Protein AF-A0A3A4XCH9-F1 (afdb_monomer_lite)

pLDDT: mean 81.7, std 17.89, range [37.97, 97.31]

Secondary structure (DSSP, 8-state):
---GGGS-HHHHTT-TTGGG-HHHH-TTS-HHHHHHHTT-HHHHTTHHHHSHHHHTTSTT-SS-HHHHHHHHHHTT--S------------

Radius of gyration: 15.16 Å; chains: 1; bounding box: 34×28×46 Å

Structure (mmCIF, N/CA/C/O backbone):
data_AF-A0A3A4XCH9-F1
#
_entry.id   AF-A0A3A4XCH9-F1
#
loop_
_atom_site.group_PDB
_atom_site.id
_atom_site.type_symbol
_atom_site.label_atom_id
_atom_site.label_alt_id
_atom_site.label_comp_id
_atom_site.label_asym_id
_atom_site.label_entity_id
_atom_site.label_seq_id
_atom_site.pdbx_PDB_ins_code
_atom_site.Cartn_x
_atom_site.Cartn_y
_atom_site.Cartn_z
_atom_site.occupancy
_atom_site.B_iso_or_equiv
_atom_site.auth_seq_id
_atom_site.auth_comp_id
_atom_site.auth_asym_id
_atom_site.auth_atom_id
_atom_site.pdbx_PDB_model_num
ATOM 1 N N . MET A 1 1 ? -19.367 3.181 5.380 1.00 41.16 1 MET A N 1
ATOM 2 C CA . MET A 1 1 ? -18.138 3.994 5.241 1.00 41.16 1 MET A CA 1
ATOM 3 C C . MET A 1 1 ? -17.024 3.070 4.760 1.00 41.16 1 MET A C 1
ATOM 5 O O . MET A 1 1 ? -16.982 1.936 5.216 1.00 41.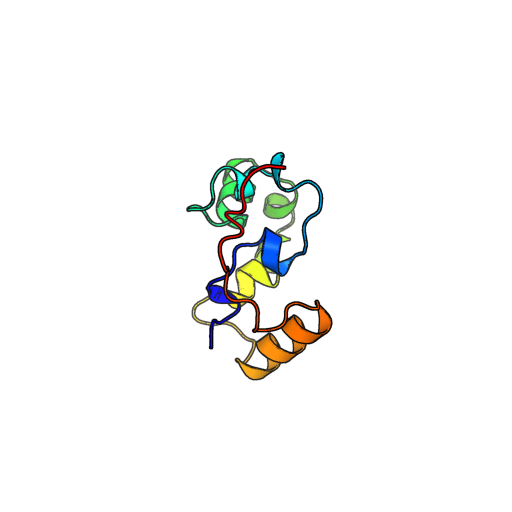16 1 MET A O 1
ATOM 9 N N . LYS A 1 2 ? -16.214 3.458 3.762 1.00 48.66 2 LYS A N 1
ATOM 10 C CA . LYS A 1 2 ? -15.152 2.581 3.227 1.00 48.66 2 LYS A CA 1
ATOM 11 C C . LYS A 1 2 ? -13.857 2.825 4.006 1.00 48.66 2 LYS A C 1
ATOM 13 O O . LYS A 1 2 ? -13.249 3.879 3.851 1.00 48.66 2 LYS A O 1
ATOM 18 N N . HIS A 1 3 ? -13.481 1.853 4.835 1.00 67.44 3 HIS A N 1
ATOM 19 C CA . HIS A 1 3 ? -12.298 1.878 5.698 1.00 67.44 3 HIS A CA 1
ATOM 20 C C . HIS A 1 3 ? -10.984 1.958 4.897 1.00 67.44 3 HIS A C 1
ATOM 22 O O . HIS A 1 3 ? -10.906 1.461 3.769 1.00 67.44 3 HIS A O 1
ATOM 28 N N . LEU A 1 4 ? -9.939 2.546 5.497 1.00 72.19 4 LEU A N 1
ATOM 29 C CA . LEU A 1 4 ? -8.578 2.643 4.938 1.00 72.19 4 LEU A CA 1
ATOM 30 C C . LEU A 1 4 ? -8.058 1.285 4.428 1.00 72.19 4 LEU A C 1
ATOM 32 O O . LEU A 1 4 ? -7.424 1.206 3.376 1.00 72.19 4 LEU A O 1
ATOM 36 N N . SER A 1 5 ? -8.427 0.207 5.123 1.00 71.94 5 SER A N 1
ATOM 37 C CA . SER A 1 5 ? -8.085 -1.179 4.798 1.00 71.94 5 SER A CA 1
ATOM 38 C C . SER A 1 5 ? -8.548 -1.639 3.410 1.00 71.94 5 SER A C 1
ATOM 40 O O . SER A 1 5 ? -7.947 -2.553 2.848 1.00 71.94 5 SER A O 1
ATOM 42 N N . ALA A 1 6 ? -9.548 -0.995 2.802 1.00 78.44 6 ALA A N 1
ATOM 43 C CA . ALA A 1 6 ? -10.027 -1.323 1.457 1.00 78.44 6 ALA A CA 1
ATOM 44 C C . ALA A 1 6 ? -9.274 -0.583 0.334 1.00 78.44 6 ALA A C 1
ATOM 46 O O . ALA A 1 6 ? -9.447 -0.909 -0.838 1.00 78.44 6 ALA A O 1
ATOM 47 N N . ARG A 1 7 ? -8.446 0.422 0.654 1.00 86.88 7 ARG A N 1
ATOM 48 C CA . ARG A 1 7 ? -7.720 1.214 -0.352 1.00 86.88 7 ARG A CA 1
ATOM 49 C C . ARG A 1 7 ? -6.383 0.557 -0.711 1.00 86.88 7 ARG A C 1
ATOM 51 O O . ARG A 1 7 ? -5.759 -0.112 0.114 1.00 86.88 7 ARG A O 1
ATOM 58 N N . HIS A 1 8 ? -5.933 0.751 -1.946 1.00 91.69 8 HIS A N 1
ATOM 59 C CA . HIS A 1 8 ? -4.584 0.371 -2.363 1.00 91.69 8 HIS A CA 1
ATOM 60 C C . HIS A 1 8 ? -3.539 1.364 -1.843 1.00 91.69 8 HIS A C 1
ATOM 62 O O . HIS A 1 8 ? -3.860 2.516 -1.544 1.00 91.69 8 HIS A O 1
ATOM 68 N N . CYS A 1 9 ? -2.276 0.935 -1.776 1.00 93.00 9 CYS A N 1
ATOM 69 C CA . CYS A 1 9 ? -1.195 1.727 -1.188 1.00 93.00 9 CYS A CA 1
ATOM 70 C C . CYS A 1 9 ? -1.026 3.099 -1.851 1.00 93.00 9 CYS A C 1
ATOM 72 O O . CYS A 1 9 ? -0.841 4.084 -1.147 1.00 93.00 9 CYS A O 1
ATOM 74 N N . TRP A 1 10 ? -1.157 3.188 -3.178 1.00 91.94 10 TRP A N 1
ATOM 75 C CA . TRP A 1 10 ? -0.973 4.434 -3.927 1.00 91.94 10 TRP A CA 1
ATOM 76 C C . TRP A 1 10 ? -2.050 5.477 -3.630 1.00 91.94 10 TRP A C 1
ATOM 78 O O . TRP A 1 10 ? -1.771 6.663 -3.727 1.00 91.94 10 TRP A O 1
ATOM 88 N N . ASN A 1 11 ? -3.245 5.051 -3.213 1.00 89.38 11 ASN A N 1
ATOM 89 C CA . ASN A 1 11 ? -4.296 5.965 -2.772 1.00 89.38 11 ASN A CA 1
ATOM 90 C C . ASN A 1 11 ? -4.063 6.449 -1.335 1.00 89.38 11 ASN A C 1
ATOM 92 O O . ASN A 1 11 ? -4.561 7.498 -0.970 1.00 89.38 11 ASN A O 1
ATOM 96 N N . ILE A 1 12 ? -3.370 5.670 -0.498 1.00 90.00 12 ILE A N 1
ATOM 97 C CA . ILE A 1 12 ? -3.105 6.005 0.915 1.00 90.00 12 ILE A CA 1
ATOM 98 C C . ILE A 1 12 ? -1.840 6.867 1.047 1.00 90.00 12 ILE A C 1
ATOM 100 O O . ILE A 1 12 ? -1.745 7.767 1.885 1.00 90.00 12 ILE A O 1
ATOM 104 N N . MET A 1 13 ? -0.836 6.549 0.237 1.00 88.00 13 MET A N 1
ATOM 105 C CA . MET A 1 13 ? 0.474 7.193 0.242 1.00 88.00 13 MET A CA 1
ATOM 106 C C . MET A 1 13 ? 0.574 8.354 -0.746 1.00 88.00 13 MET A C 1
ATOM 108 O O . MET A 1 13 ? 1.610 9.002 -0.758 1.00 88.00 13 MET A O 1
ATOM 112 N N . ASP A 1 14 ? -0.477 8.599 -1.536 1.00 86.88 14 ASP A N 1
ATOM 113 C CA . ASP A 1 14 ? -0.535 9.625 -2.584 1.00 86.88 14 ASP A CA 1
ATOM 114 C C . ASP A 1 14 ? 0.684 9.575 -3.523 1.00 86.88 14 ASP A C 1
ATOM 116 O O . ASP A 1 14 ? 1.476 10.505 -3.652 1.00 86.88 14 ASP A O 1
ATOM 120 N N . CYS A 1 15 ? 0.911 8.403 -4.123 1.00 87.50 15 CYS A N 1
ATOM 121 C CA . CYS A 1 15 ? 2.104 8.177 -4.935 1.00 87.50 15 CYS A CA 1
ATOM 122 C C . CYS A 1 15 ? 1.993 8.858 -6.309 1.00 87.50 15 CYS A C 1
ATOM 124 O O . CYS A 1 15 ? 1.187 8.443 -7.150 1.00 87.50 15 CYS A O 1
ATOM 126 N N . HIS A 1 16 ? 2.880 9.816 -6.584 1.00 86.19 16 HIS A N 1
ATOM 127 C CA . HIS A 1 16 ? 3.144 10.308 -7.939 1.00 86.19 16 HIS A CA 1
ATOM 128 C C . HIS A 1 16 ? 3.876 9.240 -8.778 1.00 86.19 16 HIS A C 1
ATOM 130 O O . HIS A 1 16 ? 4.679 8.478 -8.241 1.00 86.19 16 HIS A O 1
ATOM 136 N N . GLY A 1 17 ? 3.601 9.162 -10.086 1.00 86.25 17 GLY A N 1
ATOM 137 C CA . GLY A 1 17 ? 4.258 8.196 -10.986 1.00 86.25 17 GLY A CA 1
ATOM 138 C C . GLY A 1 17 ? 3.843 6.734 -10.769 1.00 86.25 17 GLY A C 1
ATOM 139 O O . GLY A 1 17 ? 4.627 5.810 -10.987 1.00 86.25 17 GLY A O 1
ATOM 140 N N . LYS A 1 18 ? 2.624 6.492 -10.270 1.00 89.69 18 LYS A N 1
ATOM 141 C CA . LYS A 1 18 ? 2.145 5.145 -9.912 1.00 89.69 18 LYS A CA 1
ATOM 142 C C . LYS A 1 18 ? 2.154 4.163 -11.085 1.00 89.69 18 LYS A C 1
ATOM 144 O O . LYS A 1 18 ? 2.306 2.972 -10.854 1.00 89.69 18 LYS A O 1
ATOM 149 N N . GLU A 1 19 ? 2.042 4.642 -12.316 1.00 92.44 19 GLU A N 1
ATOM 150 C CA . GLU A 1 19 ? 2.116 3.863 -13.552 1.00 92.44 19 GLU A CA 1
ATOM 151 C C . GLU A 1 19 ? 3.386 3.008 -13.669 1.00 92.44 19 GLU A C 1
ATOM 153 O O . GLU A 1 19 ? 3.324 1.922 -14.247 1.00 92.44 19 GLU A O 1
ATOM 158 N N . ASP A 1 20 ? 4.496 3.418 -13.051 1.00 93.00 20 ASP A N 1
ATOM 159 C CA . ASP A 1 20 ? 5.737 2.641 -13.031 1.00 93.00 20 ASP A CA 1
ATOM 160 C C . ASP A 1 20 ? 5.856 1.704 -11.826 1.00 93.00 20 ASP A C 1
ATOM 162 O O . ASP A 1 20 ? 6.651 0.760 -11.844 1.00 93.00 20 ASP A O 1
ATOM 166 N N . CYS A 1 21 ? 5.020 1.896 -10.805 1.00 93.44 21 CYS A N 1
ATOM 167 C CA . CYS A 1 21 ? 5.071 1.147 -9.559 1.00 93.44 21 CYS A CA 1
ATOM 168 C C . CYS A 1 21 ? 4.668 -0.328 -9.765 1.00 93.44 21 CYS A C 1
ATOM 170 O O . CYS A 1 21 ? 3.549 -0.607 -10.209 1.00 93.44 21 CYS A O 1
ATOM 172 N N . PRO A 1 22 ? 5.505 -1.299 -9.348 1.00 95.25 22 PRO A N 1
ATOM 173 C CA . PRO A 1 22 ? 5.162 -2.721 -9.409 1.00 95.25 22 PRO A CA 1
ATOM 174 C C . PRO A 1 22 ? 3.849 -3.074 -8.698 1.00 95.25 22 PRO A C 1
ATOM 176 O O . PRO A 1 22 ? 3.098 -3.916 -9.183 1.00 95.25 22 PRO A O 1
ATOM 179 N N . ALA A 1 23 ? 3.534 -2.393 -7.589 1.00 95.12 23 ALA A N 1
ATOM 180 C CA . ALA A 1 23 ? 2.279 -2.594 -6.866 1.00 95.12 23 ALA A CA 1
ATOM 181 C C . ALA A 1 23 ? 1.053 -2.093 -7.630 1.00 95.12 23 ALA A C 1
ATOM 183 O O . ALA A 1 23 ? 0.004 -2.726 -7.581 1.00 95.12 23 ALA A O 1
ATOM 184 N N . TYR A 1 24 ? 1.184 -1.002 -8.385 1.00 95.69 24 TYR A N 1
ATOM 185 C CA . TYR A 1 24 ? 0.100 -0.507 -9.233 1.00 95.69 24 TYR A CA 1
ATOM 186 C C . TYR A 1 24 ? -0.182 -1.452 -10.406 1.00 95.69 24 TYR A C 1
ATOM 188 O O . TYR A 1 24 ? -1.334 -1.674 -10.767 1.00 95.69 24 TYR A O 1
ATOM 196 N N . LYS A 1 25 ? 0.872 -2.062 -10.962 1.00 96.69 25 LYS A N 1
ATOM 197 C CA . LYS A 1 25 ? 0.778 -3.058 -12.043 1.00 96.69 25 LYS A CA 1
ATOM 198 C C . LYS A 1 25 ? 0.194 -4.401 -11.578 1.00 96.69 25 LYS A C 1
ATOM 200 O O . LYS A 1 25 ? -0.225 -5.196 -12.413 1.00 96.69 25 LYS A O 1
ATOM 205 N N . ARG A 1 26 ? 0.178 -4.666 -10.267 1.00 96.31 26 ARG A N 1
ATOM 206 C CA . ARG A 1 26 ? -0.281 -5.922 -9.646 1.00 96.31 26 ARG A CA 1
ATOM 207 C C . ARG A 1 26 ? -1.263 -5.626 -8.496 1.00 96.31 26 ARG A C 1
ATOM 209 O O . ARG A 1 26 ? -0.940 -5.906 -7.343 1.00 96.31 26 ARG A O 1
ATOM 216 N N . PRO A 1 27 ? -2.450 -5.055 -8.782 1.00 94.00 27 PRO A N 1
ATOM 217 C CA . PRO A 1 27 ? -3.350 -4.506 -7.763 1.00 94.00 27 PRO A CA 1
ATOM 218 C C . PRO A 1 27 ? -3.895 -5.542 -6.770 1.00 94.00 27 PRO A C 1
ATOM 220 O O . PRO A 1 27 ? -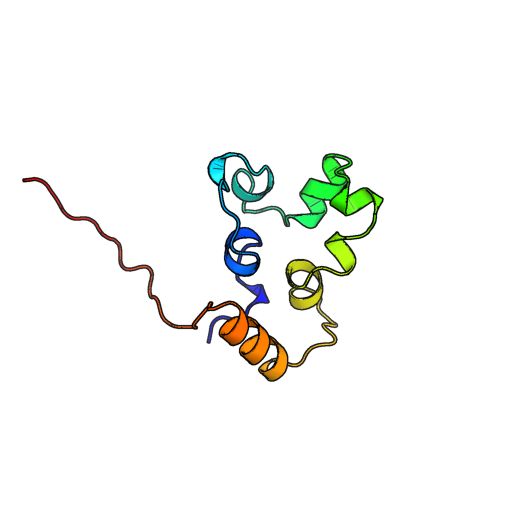4.227 -5.178 -5.641 1.00 94.00 27 PRO A O 1
ATOM 223 N N . ASP A 1 28 ? -3.958 -6.813 -7.169 1.00 94.62 28 ASP A N 1
ATOM 224 C CA . ASP A 1 28 ? -4.455 -7.919 -6.339 1.00 94.62 28 ASP A CA 1
ATOM 225 C C . ASP A 1 28 ? -3.453 -8.368 -5.268 1.00 94.62 28 ASP A C 1
ATOM 227 O O . ASP A 1 28 ? -3.799 -9.128 -4.364 1.00 94.62 28 ASP A O 1
ATOM 231 N N . ILE A 1 29 ? -2.204 -7.906 -5.358 1.00 95.38 29 ILE A N 1
ATOM 232 C CA . ILE A 1 29 ? -1.128 -8.311 -4.461 1.00 95.38 29 ILE A CA 1
ATOM 233 C C . ILE A 1 29 ? -0.751 -7.112 -3.586 1.00 95.38 29 ILE A C 1
ATOM 235 O O . ILE A 1 29 ? -0.471 -6.026 -4.101 1.00 95.38 29 ILE A O 1
ATOM 239 N N . PRO A 1 30 ? -0.728 -7.267 -2.251 1.00 94.81 30 PRO A N 1
ATOM 240 C CA . PRO A 1 30 ? -0.349 -6.177 -1.370 1.00 94.81 30 PRO A CA 1
ATOM 241 C C . PRO A 1 30 ? 1.049 -5.628 -1.670 1.0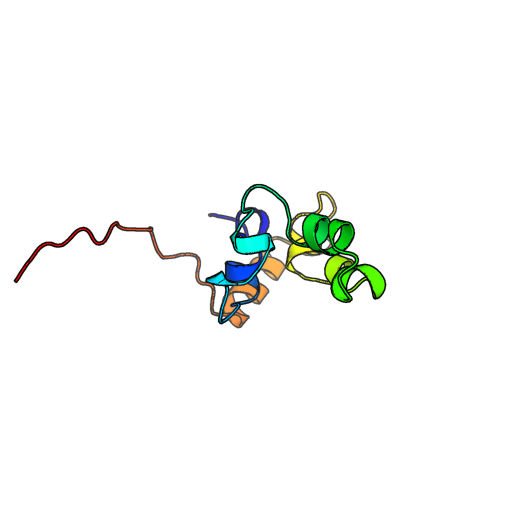0 94.81 30 PRO A C 1
ATOM 243 O O . PRO A 1 30 ? 1.980 -6.370 -1.974 1.00 94.81 30 PRO A O 1
ATOM 246 N N . CYS A 1 31 ? 1.235 -4.315 -1.527 1.00 95.31 31 CYS A N 1
ATOM 247 C CA . CYS A 1 31 ? 2.501 -3.679 -1.896 1.00 95.31 31 CYS A CA 1
ATOM 248 C C . CYS A 1 31 ? 3.710 -4.202 -1.104 1.00 95.31 31 CYS A C 1
ATOM 250 O O . CYS A 1 31 ? 4.815 -4.204 -1.636 1.00 95.31 31 CYS A O 1
ATOM 252 N N . TRP A 1 32 ? 3.510 -4.651 0.141 1.00 95.88 32 TRP A N 1
ATOM 253 C CA . TRP A 1 32 ? 4.571 -5.230 0.971 1.00 95.88 32 TRP A CA 1
ATOM 254 C C . TRP A 1 32 ? 4.991 -6.625 0.499 1.00 95.88 32 TRP A C 1
ATOM 256 O O . TRP A 1 32 ? 6.166 -6.962 0.575 1.00 95.88 32 TRP A O 1
ATOM 266 N N . GLU A 1 33 ? 4.060 -7.410 -0.046 1.00 97.31 33 GLU A N 1
ATOM 267 C CA . GLU A 1 33 ? 4.356 -8.714 -0.646 1.00 97.31 33 GLU A CA 1
ATOM 268 C C . GLU A 1 33 ? 5.232 -8.550 -1.886 1.00 97.31 33 GLU A C 1
ATOM 270 O O . GLU A 1 33 ? 6.230 -9.245 -2.053 1.00 97.31 33 GLU A O 1
ATOM 275 N N . ILE A 1 34 ? 4.912 -7.554 -2.710 1.00 96.81 34 ILE A N 1
ATOM 276 C CA . ILE A 1 34 ? 5.699 -7.220 -3.898 1.00 96.81 34 ILE A CA 1
ATOM 277 C C . ILE A 1 34 ? 7.073 -6.673 -3.504 1.00 96.81 34 ILE A C 1
ATOM 279 O O . ILE A 1 34 ? 8.076 -7.062 -4.094 1.00 96.81 34 ILE A O 1
ATOM 283 N N . ALA A 1 35 ? 7.145 -5.796 -2.496 1.00 95.56 35 ALA A N 1
ATOM 284 C CA . ALA A 1 35 ? 8.422 -5.302 -1.984 1.00 95.56 35 ALA A CA 1
ATOM 285 C C . ALA A 1 35 ? 9.312 -6.453 -1.482 1.00 95.56 35 ALA A C 1
ATOM 287 O O . ALA A 1 35 ? 10.511 -6.454 -1.754 1.00 95.56 35 ALA A O 1
ATOM 288 N N . ARG A 1 36 ? 8.724 -7.448 -0.805 1.00 96.19 36 ARG A N 1
ATOM 289 C CA . ARG A 1 36 ? 9.424 -8.655 -0.353 1.00 96.19 36 ARG A CA 1
ATOM 290 C C . ARG A 1 36 ? 9.908 -9.517 -1.516 1.00 96.19 36 ARG A C 1
ATOM 292 O O . ARG A 1 36 ? 11.068 -9.906 -1.531 1.00 96.19 36 ARG A O 1
ATOM 299 N N . GLU A 1 37 ? 9.047 -9.787 -2.495 1.00 97.25 37 GLU A N 1
ATOM 300 C CA . GLU A 1 37 ? 9.392 -10.567 -3.694 1.00 97.25 37 GLU A CA 1
ATOM 301 C C . GLU A 1 37 ? 10.556 -9.942 -4.478 1.00 97.25 37 GLU A C 1
ATOM 303 O O . GLU A 1 37 ? 11.443 -10.649 -4.950 1.00 97.25 37 GLU A O 1
ATOM 308 N N . LEU A 1 38 ? 10.573 -8.611 -4.587 1.00 95.69 38 LEU A N 1
ATOM 309 C CA . LEU A 1 38 ? 11.585 -7.873 -5.342 1.00 95.69 38 LEU A CA 1
ATOM 310 C C . LEU A 1 38 ? 12.874 -7.594 -4.553 1.00 95.69 38 LEU A C 1
ATOM 312 O O . LEU A 1 38 ? 13.766 -6.946 -5.098 1.00 95.69 38 LEU A O 1
ATOM 316 N N . ASN A 1 39 ? 12.981 -8.039 -3.292 1.00 92.81 39 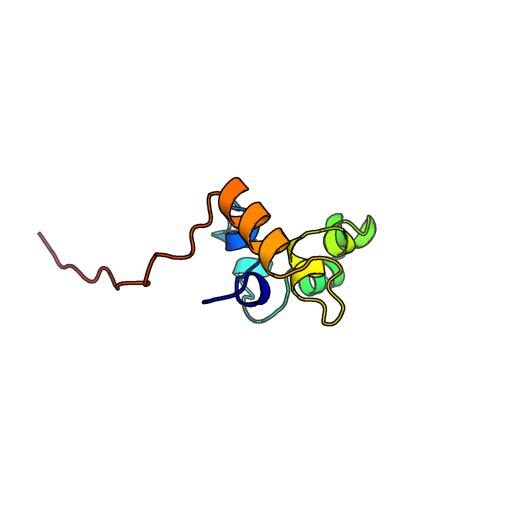ASN A N 1
ATOM 317 C CA . ASN A 1 39 ? 14.038 -7.607 -2.366 1.00 92.81 39 ASN A CA 1
ATOM 318 C C . ASN A 1 39 ? 14.213 -6.078 -2.368 1.00 92.81 39 ASN A C 1
ATOM 320 O O . ASN A 1 39 ? 15.323 -5.545 -2.378 1.00 92.81 39 ASN A O 1
ATOM 324 N N . ASP A 1 40 ? 13.094 -5.361 -2.404 1.00 93.00 40 ASP A N 1
ATOM 325 C CA . ASP A 1 40 ? 13.089 -3.910 -2.396 1.00 93.00 40 ASP A CA 1
ATOM 326 C C . ASP A 1 40 ? 13.598 -3.395 -1.042 1.00 93.00 40 ASP A C 1
ATOM 328 O O . ASP A 1 40 ? 13.331 -3.992 0.007 1.00 93.00 40 ASP A O 1
ATOM 332 N N . TYR A 1 41 ? 14.294 -2.255 -1.044 1.00 92.12 41 TYR A N 1
ATOM 333 C CA . TYR A 1 41 ? 14.829 -1.646 0.177 1.00 92.12 41 TYR A CA 1
ATOM 334 C C . TYR A 1 41 ? 13.756 -1.471 1.265 1.00 92.12 41 TYR A C 1
ATOM 336 O O . TYR A 1 41 ? 14.052 -1.617 2.450 1.00 92.12 41 TYR A O 1
ATOM 344 N N . ARG A 1 42 ? 12.495 -1.227 0.882 1.00 91.62 42 ARG A N 1
ATOM 345 C CA . ARG A 1 42 ? 11.365 -1.111 1.813 1.00 91.62 42 ARG A CA 1
ATOM 346 C C . ARG A 1 42 ? 11.110 -2.404 2.585 1.00 91.62 42 ARG A C 1
ATOM 348 O O . ARG A 1 42 ? 10.753 -2.332 3.754 1.00 91.62 42 ARG A O 1
ATOM 355 N N . SER A 1 43 ? 11.316 -3.565 1.964 1.00 91.00 43 SER A N 1
ATOM 356 C CA . SER A 1 43 ? 11.234 -4.854 2.655 1.00 91.00 43 SER A CA 1
ATOM 357 C C . SER A 1 43 ? 12.508 -5.155 3.442 1.00 91.00 43 SER A C 1
ATOM 359 O O . SER A 1 43 ? 12.415 -5.650 4.561 1.00 91.00 43 SER A O 1
ATOM 361 N N . ILE A 1 44 ? 13.689 -4.850 2.893 1.00 90.06 44 ILE A N 1
ATOM 362 C CA . ILE A 1 44 ? 14.977 -5.127 3.557 1.00 90.06 44 ILE A CA 1
ATOM 363 C C . ILE A 1 44 ? 15.087 -4.363 4.883 1.00 90.06 44 ILE A C 1
ATOM 365 O O . ILE A 1 44 ? 15.499 -4.924 5.896 1.00 90.06 44 ILE A O 1
ATOM 369 N N . TYR A 1 45 ? 14.684 -3.092 4.886 1.00 92.62 45 TYR A N 1
ATOM 370 C CA . TYR A 1 45 ? 14.737 -2.222 6.061 1.00 92.62 45 TYR A CA 1
ATOM 371 C C . TYR A 1 45 ? 13.453 -2.239 6.899 1.00 92.62 45 TYR A C 1
ATOM 373 O O . TYR A 1 45 ? 13.283 -1.371 7.750 1.00 92.62 45 TYR A O 1
ATOM 381 N N . LYS A 1 46 ? 12.552 -3.204 6.668 1.00 91.06 46 LYS A N 1
ATOM 382 C CA . LYS A 1 46 ? 11.267 -3.346 7.376 1.00 91.06 46 LYS A CA 1
ATOM 383 C C . LYS A 1 46 ? 10.365 -2.102 7.361 1.00 91.06 46 LYS A C 1
ATOM 385 O O . LYS A 1 46 ? 9.518 -1.906 8.226 1.00 91.06 46 LYS A O 1
ATOM 390 N N . VAL A 1 47 ? 10.528 -1.246 6.353 1.00 92.62 47 VAL A N 1
ATOM 391 C CA . VAL A 1 47 ? 9.739 -0.015 6.185 1.00 92.62 47 VAL A CA 1
ATOM 392 C C . VAL A 1 47 ? 8.270 -0.349 5.939 1.00 92.62 47 VAL A C 1
ATOM 394 O O . VAL A 1 47 ? 7.382 0.423 6.297 1.00 92.62 47 VAL A O 1
ATOM 397 N N . CYS A 1 48 ? 7.994 -1.484 5.291 1.00 93.06 48 CYS A N 1
ATOM 398 C CA . CYS A 1 48 ? 6.627 -1.911 5.031 1.00 93.06 48 CYS A CA 1
ATOM 399 C C . CYS A 1 48 ? 5.859 -2.193 6.324 1.00 93.06 48 CYS A C 1
ATOM 401 O O . CYS A 1 48 ? 4.701 -1.804 6.406 1.00 93.06 48 CYS A O 1
ATOM 403 N N . GLU A 1 49 ? 6.487 -2.806 7.319 1.00 91.25 49 GLU A N 1
ATOM 404 C CA . GLU A 1 49 ? 5.884 -3.204 8.590 1.00 91.25 49 GLU A CA 1
ATOM 405 C C . GLU A 1 49 ? 5.483 -1.997 9.448 1.00 91.25 49 GLU A C 1
ATOM 407 O O . GLU A 1 49 ? 4.454 -2.041 10.121 1.00 91.25 49 GLU A O 1
ATOM 412 N N . ASP A 1 50 ? 6.231 -0.899 9.335 1.00 90.50 50 ASP A N 1
ATOM 413 C CA . ASP A 1 50 ? 5.941 0.373 10.007 1.00 90.50 50 ASP A CA 1
ATOM 414 C C . ASP A 1 50 ? 4.982 1.271 9.198 1.00 90.50 50 ASP A C 1
ATOM 416 O O . ASP A 1 50 ? 4.504 2.305 9.672 1.00 90.50 50 ASP A O 1
ATOM 420 N N . CYS A 1 51 ? 4.681 0.910 7.947 1.00 91.00 51 CYS A N 1
ATOM 421 C CA . CYS A 1 51 ? 3.863 1.730 7.063 1.00 91.00 51 CYS A CA 1
ATOM 422 C C . CYS A 1 51 ? 2.375 1.657 7.434 1.00 91.00 51 CYS A C 1
ATOM 424 O O . CYS A 1 51 ? 1.801 0.577 7.585 1.00 91.00 51 CYS A O 1
ATOM 426 N N . ILE A 1 52 ? 1.692 2.809 7.420 1.00 90.94 52 ILE A N 1
ATOM 427 C CA . ILE A 1 52 ? 0.242 2.907 7.659 1.00 90.94 52 ILE A CA 1
ATOM 428 C C . ILE A 1 52 ? -0.590 1.984 6.751 1.00 90.94 52 ILE A C 1
ATOM 430 O O . ILE A 1 52 ? -1.637 1.485 7.160 1.00 90.94 52 ILE A O 1
ATOM 434 N N . VAL A 1 53 ? -0.124 1.709 5.528 1.00 92.50 53 VAL A N 1
ATOM 435 C CA . VAL A 1 53 ? -0.787 0.776 4.604 1.00 92.50 53 VAL A CA 1
ATOM 436 C C . VAL A 1 53 ? -0.802 -0.642 5.169 1.00 92.50 53 VAL A C 1
ATOM 438 O O . VAL A 1 53 ? -1.833 -1.305 5.108 1.00 92.50 53 VAL A O 1
ATOM 441 N N . TYR A 1 54 ? 0.332 -1.104 5.694 1.00 93.56 54 TYR A N 1
ATOM 442 C CA . TYR A 1 54 ? 0.454 -2.435 6.273 1.00 93.56 54 TYR A CA 1
ATOM 443 C C . TYR A 1 54 ? -0.308 -2.512 7.590 1.00 93.56 54 TYR A C 1
ATOM 445 O O . TYR A 1 54 ? -1.172 -3.375 7.736 1.00 93.56 54 TYR A O 1
ATOM 453 N N . VAL A 1 55 ? -0.043 -1.575 8.507 1.00 91.81 55 VAL A N 1
ATOM 454 C CA . VAL A 1 55 ? -0.630 -1.547 9.855 1.00 91.81 55 VAL A CA 1
ATOM 455 C C . VAL A 1 55 ? -2.157 -1.512 9.795 1.00 91.81 55 VAL A C 1
ATOM 457 O O . VAL A 1 55 ? -2.814 -2.279 10.492 1.00 91.81 55 VAL A O 1
ATOM 460 N N . SER A 1 56 ? -2.740 -0.692 8.916 1.00 89.19 56 SER A N 1
ATOM 461 C CA . SER A 1 56 ? -4.202 -0.575 8.781 1.00 89.19 56 SER A CA 1
ATOM 462 C C . SER A 1 56 ? -4.903 -1.780 8.154 1.00 89.19 56 SER A C 1
ATOM 464 O O . SER A 1 56 ? -6.131 -1.866 8.197 1.00 89.19 56 SER A O 1
ATOM 466 N N . LYS A 1 57 ? -4.150 -2.698 7.542 1.00 89.62 57 LYS A N 1
ATOM 467 C CA . LYS A 1 57 ? -4.673 -3.934 6.947 1.00 89.62 57 LYS A CA 1
ATOM 468 C C . LYS A 1 57 ? -4.432 -5.158 7.828 1.00 89.62 57 LYS A C 1
ATOM 470 O O . LYS A 1 57 ? -4.892 -6.242 7.473 1.00 89.62 57 LYS A O 1
ATOM 475 N N . GLN A 1 58 ? -3.752 -4.998 8.963 1.00 90.38 58 GLN A N 1
ATOM 476 C CA . GLN A 1 58 ? -3.616 -6.070 9.940 1.00 90.38 58 GLN A CA 1
ATOM 477 C C . GLN A 1 58 ? -4.920 -6.277 10.703 1.00 90.38 58 GLN A C 1
ATOM 479 O O . GLN A 1 58 ? -5.650 -5.331 10.994 1.00 90.38 58 GLN A O 1
ATOM 484 N N . LYS A 1 59 ? -5.186 -7.537 11.056 1.00 82.25 59 LYS A N 1
ATOM 485 C CA . LYS A 1 59 ? -6.333 -7.909 11.890 1.00 82.25 59 LYS A CA 1
ATOM 486 C C . LYS A 1 59 ? -6.256 -7.260 13.276 1.00 82.25 59 LYS A C 1
ATOM 488 O O . LYS A 1 59 ? -7.273 -6.808 13.787 1.00 82.25 59 LYS A O 1
ATOM 493 N N . ASP A 1 60 ? -5.042 -7.156 13.813 1.00 83.31 60 ASP A N 1
ATOM 494 C CA . ASP A 1 60 ? -4.748 -6.586 15.128 1.00 83.31 60 ASP A CA 1
ATOM 495 C C . ASP A 1 60 ? -4.147 -5.177 14.986 1.00 83.31 60 ASP A C 1
ATOM 497 O O . ASP A 1 60 ? -3.118 -4.851 15.577 1.00 83.31 60 ASP A O 1
ATOM 501 N N . CYS A 1 61 ? -4.752 -4.349 14.128 1.00 82.31 61 CYS A N 1
ATOM 502 C CA . CYS A 1 61 ? -4.340 -2.958 13.962 1.00 82.31 61 CYS A CA 1
ATOM 503 C C . CYS A 1 61 ? -4.380 -2.237 15.320 1.00 82.31 61 CYS A C 1
ATOM 505 O O . CYS A 1 61 ? -5.408 -2.234 15.994 1.00 82.31 61 CYS A O 1
ATOM 507 N N . CYS A 1 62 ? -3.268 -1.611 15.714 1.00 86.12 62 CYS A N 1
ATOM 508 C CA . CYS A 1 62 ? -3.175 -0.858 16.967 1.00 86.12 62 CYS A CA 1
ATOM 509 C C . CYS A 1 62 ? -3.924 0.483 16.932 1.00 86.12 62 CYS A C 1
ATOM 511 O O . CYS A 1 62 ? -4.067 1.117 17.972 1.00 86.12 62 CYS A O 1
ATOM 513 N N . LEU A 1 63 ? -4.388 0.904 15.751 1.00 87.50 63 LEU A N 1
ATOM 514 C CA . LEU A 1 63 ? -5.145 2.131 15.548 1.00 87.50 63 LEU A CA 1
ATOM 515 C C . LEU A 1 63 ? -6.642 1.823 15.524 1.00 87.50 63 LEU A C 1
ATOM 517 O O . LEU A 1 63 ? -7.110 0.937 14.804 1.00 87.50 63 LEU A O 1
ATOM 521 N N . SER A 1 64 ? -7.401 2.607 16.278 1.00 88.94 64 SER A N 1
ATOM 522 C CA . SER A 1 64 ? -8.859 2.627 16.225 1.00 88.94 64 SER A CA 1
ATOM 523 C C . SER A 1 64 ? -9.368 3.149 14.877 1.00 88.94 64 SER A C 1
ATOM 525 O O . SER A 1 64 ? -8.652 3.790 14.104 1.00 88.94 64 SER A O 1
ATOM 527 N N . SER A 1 65 ? -10.652 2.914 14.590 1.00 84.50 65 SER A N 1
ATOM 528 C CA . SER A 1 65 ? -11.272 3.445 13.368 1.00 84.50 65 SER A CA 1
ATOM 529 C C . SER A 1 65 ? -11.233 4.978 13.325 1.00 84.50 65 SER A C 1
ATOM 531 O O . SER A 1 65 ? -10.985 5.536 12.262 1.00 84.50 65 SER A O 1
ATOM 533 N N . GLN A 1 66 ? -11.393 5.644 14.473 1.00 88.50 66 GLN A N 1
ATOM 534 C CA . GLN A 1 66 ? -11.323 7.101 14.589 1.00 88.50 66 GLN A CA 1
ATOM 535 C C . GLN A 1 66 ? -9.911 7.634 14.314 1.00 88.50 66 GLN A C 1
ATOM 537 O O . GLN A 1 66 ? -9.752 8.616 13.596 1.00 88.50 66 GLN A O 1
ATOM 542 N N . GLU A 1 67 ? -8.867 6.980 14.832 1.00 90.44 67 GLU A N 1
ATOM 543 C CA . GLU A 1 67 ? -7.481 7.377 14.541 1.00 90.44 67 GLU A CA 1
ATOM 544 C C . GLU A 1 67 ? -7.156 7.222 13.053 1.00 90.44 67 GLU A C 1
ATOM 546 O O . GLU A 1 67 ? -6.516 8.093 12.462 1.00 90.44 67 GLU A O 1
ATOM 551 N N . LEU A 1 68 ? -7.643 6.150 12.420 1.00 87.38 68 LEU A N 1
ATOM 552 C CA . LEU A 1 68 ? -7.506 5.963 10.977 1.00 87.38 68 LEU A CA 1
ATOM 553 C C . LEU A 1 68 ? -8.231 7.058 10.181 1.00 87.38 68 LEU A C 1
ATOM 555 O O . LEU A 1 68 ? -7.687 7.522 9.179 1.00 87.38 68 LEU A O 1
ATOM 559 N N . GLU A 1 69 ? -9.416 7.488 10.617 1.00 85.62 69 GLU A N 1
ATOM 560 C CA . GLU A 1 69 ? -10.160 8.597 10.002 1.00 85.62 69 GLU A CA 1
ATOM 561 C C . GLU A 1 69 ? -9.388 9.920 10.096 1.00 85.62 69 GLU A C 1
ATOM 563 O O . GLU A 1 69 ? -9.175 10.569 9.073 1.00 85.62 69 GLU A O 1
ATOM 568 N N . VAL A 1 70 ? -8.853 10.265 11.271 1.00 88.81 70 VAL A N 1
ATOM 569 C CA . VAL A 1 70 ? -8.024 11.473 11.459 1.00 88.81 70 VAL A CA 1
ATOM 570 C C . VAL A 1 70 ? -6.773 11.441 10.573 1.00 88.81 70 VAL A C 1
ATOM 572 O O . VAL A 1 70 ? -6.412 12.439 9.946 1.00 88.81 70 VAL A O 1
ATOM 575 N N . ILE A 1 71 ? -6.109 10.284 10.464 1.00 87.31 71 ILE A N 1
ATOM 576 C CA . 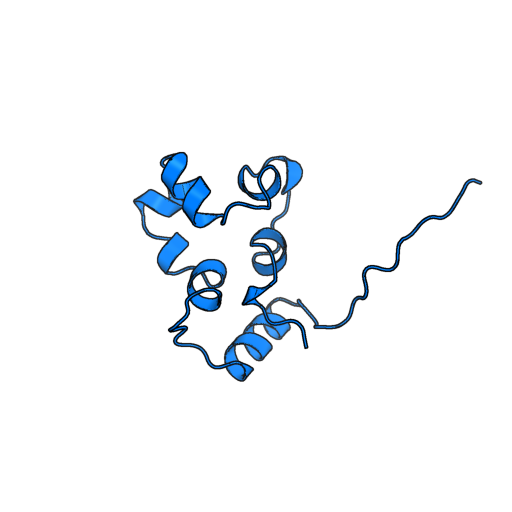ILE A 1 71 ? -4.951 10.119 9.571 1.00 87.31 71 ILE A CA 1
ATOM 577 C C . ILE A 1 71 ? -5.356 10.323 8.103 1.00 87.31 71 ILE A C 1
ATOM 579 O O . ILE A 1 71 ? -4.598 10.922 7.335 1.00 87.31 71 ILE A O 1
ATOM 583 N N . MET A 1 72 ? -6.531 9.833 7.698 1.00 82.50 72 MET A N 1
ATOM 584 C CA . MET A 1 72 ? -7.055 10.030 6.343 1.00 82.50 72 MET A CA 1
ATOM 585 C C . MET A 1 72 ? -7.338 11.499 6.045 1.00 82.50 72 MET A C 1
ATOM 587 O O . MET A 1 72 ? -6.947 11.978 4.980 1.00 82.50 72 MET A O 1
ATOM 591 N N . GLU A 1 73 ? -7.968 12.209 6.977 1.00 85.50 73 GLU A N 1
ATOM 592 C CA . GLU A 1 73 ? -8.249 13.641 6.851 1.00 85.50 73 GLU A CA 1
ATOM 593 C C . GLU A 1 73 ? -6.961 14.455 6.715 1.00 85.50 73 GLU A C 1
ATOM 595 O O . GLU A 1 73 ? -6.833 15.242 5.777 1.00 85.50 73 GLU A O 1
ATOM 600 N N . HIS A 1 74 ? -5.957 14.200 7.560 1.00 86.94 74 HIS A N 1
ATOM 601 C CA . HIS A 1 74 ? -4.649 14.855 7.447 1.00 86.94 74 HIS A CA 1
ATOM 602 C C . HIS A 1 74 ? -3.932 14.565 6.124 1.00 86.94 74 HIS A C 1
ATOM 604 O O . HIS A 1 74 ? -3.169 15.399 5.638 1.00 86.94 74 HIS A O 1
ATOM 610 N N . LYS A 1 75 ? -4.176 13.398 5.523 1.00 82.12 75 LYS A N 1
ATOM 611 C CA . LYS A 1 75 ? -3.659 13.038 4.195 1.00 82.12 75 LYS A CA 1
ATOM 612 C C . LYS A 1 75 ? -4.495 13.600 3.038 1.00 82.12 75 LYS A C 1
ATOM 614 O O . LYS A 1 75 ? -4.163 13.332 1.889 1.00 82.12 75 LYS A O 1
ATOM 619 N N . GLY A 1 76 ? -5.575 14.336 3.311 1.00 80.88 76 GLY A N 1
ATOM 620 C CA . GLY A 1 76 ? -6.486 14.862 2.286 1.00 80.88 76 GLY A CA 1
ATOM 621 C C . GLY A 1 76 ? -7.364 13.793 1.622 1.00 80.88 76 GLY A C 1
ATOM 622 O O . GLY A 1 76 ? -7.964 14.035 0.577 1.00 80.88 76 GLY A O 1
ATOM 623 N N . LEU A 1 77 ? -7.460 12.598 2.210 1.00 74.38 77 LEU A N 1
ATOM 624 C CA . LEU A 1 77 ? -8.193 11.458 1.662 1.00 74.38 77 LEU A CA 1
ATOM 625 C C . LEU A 1 77 ? -9.622 11.417 2.213 1.00 74.38 77 LEU A C 1
ATOM 627 O O . LEU A 1 77 ? -9.971 10.526 2.987 1.00 74.38 77 LEU A O 1
ATOM 631 N N . CYS A 1 78 ? -10.475 12.354 1.801 1.00 61.41 78 CYS A N 1
ATOM 632 C CA . CYS A 1 78 ? -11.868 12.384 2.257 1.00 61.41 78 CYS A CA 1
ATOM 633 C C . CYS A 1 78 ? -12.671 11.115 1.852 1.00 61.41 78 CYS A C 1
ATOM 635 O O . CYS A 1 78 ? -12.383 10.477 0.827 1.00 61.41 78 CYS A O 1
ATOM 637 N N . PRO A 1 79 ? -13.721 10.727 2.612 1.00 55.62 79 PRO A N 1
ATOM 638 C CA . PRO A 1 79 ? -14.592 9.588 2.289 1.00 55.62 79 PRO A CA 1
ATOM 639 C C . PRO A 1 79 ? -15.539 9.785 1.092 1.00 55.62 79 PRO A C 1
ATOM 641 O O . PRO A 1 79 ? -16.314 8.876 0.793 1.00 55.62 79 PRO A O 1
ATOM 644 N N . LEU A 1 80 ? -15.515 10.931 0.412 1.00 50.59 80 LEU A N 1
ATOM 645 C CA . LEU A 1 80 ? -16.495 11.275 -0.614 1.00 50.59 80 LEU A CA 1
ATOM 646 C C . LEU A 1 80 ? -15.814 11.602 -1.938 1.00 50.59 80 LEU A C 1
ATOM 648 O O . LEU A 1 80 ? -15.618 12.764 -2.247 1.00 50.59 80 LEU A O 1
ATOM 652 N N . GLU A 1 81 ? -15.547 10.574 -2.738 1.00 40.94 81 GLU A N 1
ATOM 653 C CA . GLU A 1 81 ? -15.888 10.639 -4.160 1.00 40.94 81 GLU A CA 1
ATOM 654 C C . GLU A 1 81 ? -16.427 9.267 -4.593 1.00 40.94 81 GLU A C 1
ATOM 656 O O . GLU A 1 81 ? -15.705 8.261 -4.561 1.00 40.94 81 GLU A O 1
ATOM 661 N N . PRO A 1 82 ? -17.713 9.169 -4.978 1.00 40.97 82 PRO A N 1
ATOM 662 C CA . PRO A 1 82 ? -18.146 8.096 -5.851 1.00 40.97 82 PRO A CA 1
ATOM 663 C C . PRO A 1 82 ? -17.310 8.201 -7.126 1.00 40.97 82 PRO A C 1
ATOM 665 O O . PRO A 1 82 ? -17.232 9.273 -7.722 1.00 40.97 82 PRO A O 1
ATOM 668 N N . GLN A 1 83 ? -16.707 7.096 -7.559 1.00 44.34 83 GLN A N 1
ATOM 669 C CA . GLN A 1 83 ? -16.162 6.973 -8.908 1.00 44.34 83 GLN A CA 1
ATOM 670 C C . GLN A 1 83 ? -17.331 7.064 -9.900 1.00 44.34 83 GLN A C 1
ATOM 672 O O . GLN A 1 83 ? -17.848 6.050 -10.363 1.00 44.34 83 GLN A O 1
ATOM 677 N N . SER A 1 84 ? -17.810 8.277 -10.170 1.00 41.16 84 SER A N 1
ATOM 678 C CA . SER A 1 84 ? -18.694 8.529 -11.294 1.00 41.16 84 SER A CA 1
ATOM 679 C C . SER A 1 84 ? -17.822 8.541 -12.537 1.00 41.16 84 SER A C 1
ATOM 681 O O . SER A 1 84 ? -16.934 9.380 -12.701 1.00 41.16 84 SER A O 1
ATOM 683 N N . GLN A 1 85 ? -18.054 7.541 -13.374 1.00 47.88 85 GLN A N 1
ATOM 684 C CA . GLN A 1 85 ? -17.544 7.426 -14.725 1.00 47.88 85 GLN A CA 1
ATOM 685 C C . GLN A 1 85 ? -17.675 8.779 -15.441 1.00 47.88 85 GLN A C 1
ATOM 687 O O . GLN A 1 85 ? -18.781 9.210 -15.752 1.00 47.88 85 GLN A O 1
ATOM 692 N N . ARG A 1 86 ? -16.560 9.437 -15.778 1.00 39.81 86 ARG A N 1
ATOM 693 C CA . ARG A 1 86 ? -16.577 10.400 -16.885 1.00 39.81 86 ARG A CA 1
ATOM 694 C C . ARG A 1 86 ? -16.406 9.623 -18.181 1.00 39.81 86 ARG A C 1
ATOM 696 O O . ARG A 1 86 ? -15.321 9.546 -18.744 1.00 39.81 86 ARG A O 1
ATOM 703 N N . ILE A 1 87 ? -17.509 9.031 -18.631 1.00 46.53 87 ILE A N 1
ATOM 704 C CA . ILE A 1 87 ? -17.775 8.931 -20.063 1.00 46.53 87 ILE A CA 1
ATOM 705 C C . ILE A 1 87 ? -18.362 10.286 -20.453 1.00 46.53 87 ILE A C 1
ATOM 707 O O . ILE A 1 87 ? -19.457 10.633 -20.016 1.00 46.53 87 ILE A O 1
ATOM 711 N N . SER A 1 88 ? -17.637 11.062 -21.250 1.00 37.97 88 SER A N 1
ATOM 712 C CA . 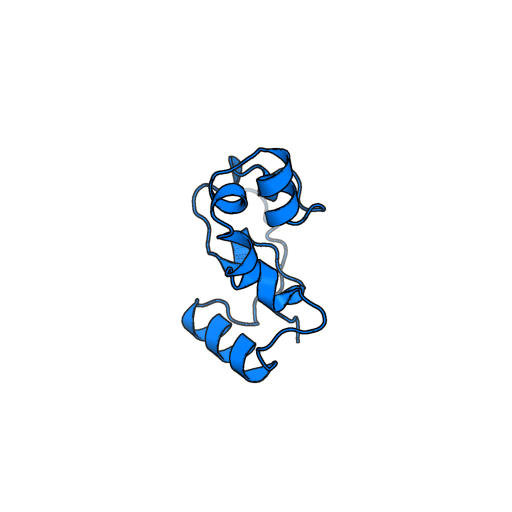SER A 1 88 ? -18.177 12.136 -22.097 1.00 37.97 88 SER A CA 1
ATOM 713 C C . SER A 1 88 ? -17.120 12.354 -23.185 1.00 37.97 88 SER A C 1
ATOM 715 O O . SER A 1 88 ? -16.025 12.813 -22.886 1.00 37.97 88 SER A O 1
ATOM 717 N N . ALA A 1 89 ? -17.239 11.690 -24.333 1.00 39.81 89 ALA A N 1
ATOM 718 C CA . ALA A 1 89 ? -17.993 12.160 -25.496 1.00 39.81 89 ALA A CA 1
ATOM 719 C C . ALA A 1 89 ? -17.381 13.438 -26.101 1.00 39.81 89 ALA A C 1
ATOM 721 O O . ALA A 1 89 ? -17.252 14.458 -25.433 1.00 39.81 89 ALA A O 1
ATOM 722 N N . GLN A 1 90 ? -16.996 13.282 -27.369 1.00 40.47 90 GLN A N 1
ATOM 723 C CA . GLN A 1 90 ? -16.578 14.260 -28.375 1.00 40.47 90 GLN A CA 1
ATOM 724 C C . GLN A 1 90 ? -17.063 15.699 -28.155 1.00 40.47 90 GLN A C 1
ATOM 726 O O . GLN A 1 90 ? -18.250 15.900 -27.921 1.00 40.47 90 GLN A O 1
ATOM 731 N N . PHE A 1 91 ? -16.167 16.661 -28.400 1.00 47.22 91 PHE A N 1
ATOM 732 C CA . PHE A 1 91 ? -16.364 17.751 -29.365 1.00 47.22 91 PHE A CA 1
ATOM 733 C C . PHE A 1 91 ? -15.027 18.064 -30.041 1.00 47.22 91 PHE A C 1
ATOM 735 O O . PHE A 1 91 ? -13.998 18.033 -29.328 1.00 47.22 91 PHE A O 1
#

Sequence (91 aa):
MKHLSARHCWNIMDCHGKEDCPAYKRPDIPCWEIARELNDYRSIYKVCEDCIVYVSKQKDCCLSSQELEVIMEHKGLCPLEPQSQRISAQF

Foldseek 3Di:
DDALLPDAPCLLVVDDPCVPQPCSVVVVDHSQRVCVVVVNPCNVVVVLVVDPNNLRNDPPRPDDRVRRQVSCVVVVNDPDDDPDDPPDDDD